Protein AF-A0A4P5QWS4-F1 (afdb_monomer)

Secondary structure (DSSP, 8-state):
--HHHHTTSS-GGG---HHHHHHHHHHHHHHHHHHIIIIIHHHHHHHHHHHHHHHHHHHHHHHHHHHHHHHHHHHHHHHHHHHHHHHHHHHHHHHHHHHHHHHHHHHHHHHHHHHHHHHHHHHHHHHHHHHHHHHHHHHHHHHHHHHHHS-----

pLDDT: mean 85.39, std 12.99, range [39.72, 97.44]

Solvent-accessible surface area (backbone atoms only — not comparable to full-atom values): 8603 Å² total; per-residue (Å²): 139,54,80,70,60,69,67,67,78,58,69,78,96,73,64,79,52,68,67,57,54,52,49,52,50,50,50,52,51,51,50,50,52,47,46,50,62,67,48,52,49,58,51,51,49,54,53,50,50,52,52,50,50,52,49,51,54,50,51,50,50,51,51,50,53,51,49,52,53,49,51,51,48,53,49,52,52,50,52,52,51,50,51,50,52,53,49,50,51,51,51,50,53,51,52,49,52,50,50,53,51,51,52,53,52,53,48,50,51,52,50,53,51,51,50,53,52,50,53,50,51,52,50,52,52,50,50,53,50,53,50,53,49,50,56,50,51,51,50,53,51,51,53,52,50,52,63,70,66,50,71,84,74,88,127

Structure (mmCIF, N/CA/C/O backbone):
data_AF-A0A4P5QWS4-F1
#
_entry.id   AF-A0A4P5QWS4-F1
#
loop_
_atom_site.group_PDB
_atom_site.id
_atom_site.type_symbol
_atom_site.label_atom_id
_atom_site.label_alt_id
_atom_site.label_comp_id
_atom_site.label_asym_id
_atom_site.label_entity_id
_atom_site.label_seq_id
_atom_site.pdbx_PDB_ins_code
_atom_site.Cartn_x
_atom_site.Cartn_y
_atom_site.Cartn_z
_atom_site.occupancy
_atom_site.B_iso_or_equiv
_atom_site.auth_seq_id
_atom_site.auth_comp_id
_atom_site.auth_asym_id
_atom_site.auth_atom_id
_atom_site.pdbx_PDB_model_num
ATOM 1 N N . MET A 1 1 ? 51.259 32.701 -76.805 1.00 49.88 1 MET A N 1
ATOM 2 C CA . MET A 1 1 ? 51.982 31.474 -76.423 1.00 49.88 1 MET A CA 1
ATOM 3 C C . MET A 1 1 ? 50.968 30.465 -75.929 1.00 49.88 1 MET A C 1
ATOM 5 O O . MET A 1 1 ? 50.644 30.424 -74.748 1.00 49.88 1 MET A O 1
ATOM 9 N N . GLY A 1 2 ? 50.350 29.765 -76.877 1.00 61.06 2 GLY A N 1
ATOM 10 C CA . GLY A 1 2 ? 49.315 28.777 -76.576 1.00 61.06 2 GLY A CA 1
ATOM 11 C C . GLY A 1 2 ? 49.926 27.456 -76.096 1.00 61.0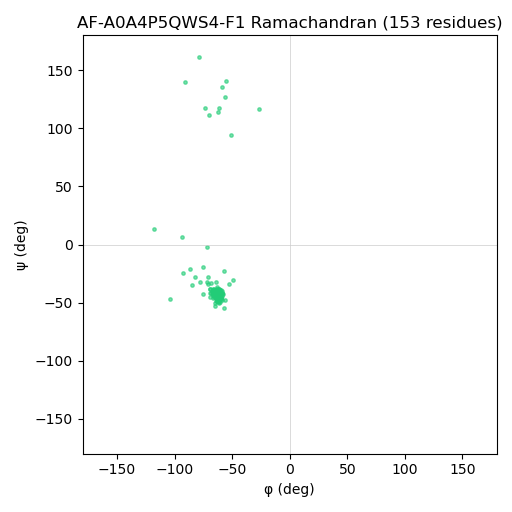6 2 GLY A C 1
ATOM 12 O O . GLY A 1 2 ? 51.093 27.187 -76.386 1.00 61.06 2 GLY A O 1
ATOM 13 N N . PRO A 1 3 ? 49.148 26.590 -75.423 1.00 61.00 3 PRO A N 1
ATOM 14 C CA . PRO A 1 3 ? 49.624 25.281 -74.962 1.00 61.00 3 PRO A CA 1
ATOM 15 C C . PRO A 1 3 ? 50.163 24.404 -76.107 1.00 61.00 3 PRO A C 1
ATOM 17 O O . PRO A 1 3 ? 51.005 23.544 -75.879 1.00 61.00 3 PRO A O 1
ATOM 20 N N . ALA A 1 4 ? 49.734 24.665 -77.346 1.00 61.88 4 ALA A N 1
ATOM 21 C CA . ALA A 1 4 ? 50.210 23.985 -78.547 1.00 61.88 4 ALA A CA 1
ATOM 22 C C . ALA A 1 4 ? 51.649 24.363 -78.962 1.00 61.88 4 ALA A C 1
ATOM 24 O O . ALA A 1 4 ? 52.363 23.514 -79.485 1.00 61.88 4 ALA A O 1
ATOM 25 N N . GLU A 1 5 ? 52.105 25.598 -78.714 1.00 62.03 5 GLU A N 1
ATOM 26 C CA . GLU A 1 5 ? 53.455 26.051 -79.108 1.00 62.03 5 GLU A CA 1
ATOM 27 C C . GLU A 1 5 ? 54.544 25.535 -78.159 1.00 62.03 5 GLU A C 1
ATOM 29 O O . GLU A 1 5 ? 55.652 25.232 -78.590 1.00 62.03 5 GLU A O 1
ATOM 34 N N . ILE A 1 6 ? 54.224 25.377 -76.871 1.00 59.84 6 ILE A N 1
ATOM 35 C CA . ILE A 1 6 ? 55.160 24.878 -75.847 1.00 59.84 6 ILE A CA 1
ATOM 36 C C . ILE A 1 6 ? 55.438 23.375 -76.037 1.00 59.84 6 ILE A C 1
ATOM 38 O O . ILE A 1 6 ? 56.520 22.890 -75.723 1.00 59.84 6 ILE A O 1
ATOM 42 N N . LEU A 1 7 ? 54.484 22.639 -76.613 1.00 57.19 7 LEU A N 1
ATOM 43 C CA . LEU A 1 7 ? 54.636 21.221 -76.952 1.00 57.19 7 LEU A CA 1
ATOM 44 C C . LEU A 1 7 ? 55.517 20.993 -78.194 1.00 57.19 7 LEU A C 1
ATOM 46 O O . LEU A 1 7 ? 56.026 19.890 -78.395 1.00 57.19 7 LEU A O 1
ATOM 50 N N . ALA A 1 8 ? 55.714 22.019 -79.028 1.00 62.44 8 ALA A N 1
ATOM 51 C CA . ALA A 1 8 ? 56.445 21.908 -80.286 1.00 62.44 8 ALA A CA 1
ATOM 52 C C . ALA A 1 8 ? 57.968 22.099 -80.143 1.00 62.44 8 ALA A C 1
ATOM 54 O O . ALA A 1 8 ? 58.700 21.6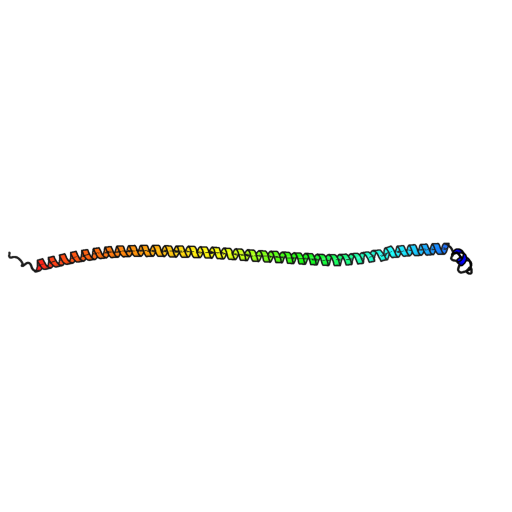15 -81.005 1.00 62.44 8 ALA A O 1
ATOM 55 N N . SER A 1 9 ? 58.449 22.742 -79.068 1.00 62.19 9 SER A N 1
ATOM 56 C CA . SER A 1 9 ? 59.868 23.079 -78.847 1.00 62.19 9 SER A CA 1
ATOM 57 C C . SER A 1 9 ? 60.675 22.056 -78.026 1.00 62.19 9 SER A C 1
ATOM 59 O O . SER A 1 9 ? 61.841 22.309 -77.721 1.00 62.19 9 SER A O 1
ATOM 61 N N . MET A 1 10 ? 60.104 20.893 -77.682 1.00 58.69 10 MET A N 1
ATOM 62 C CA . MET A 1 10 ? 60.835 19.811 -77.002 1.00 58.69 10 MET A CA 1
ATOM 63 C C . MET A 1 10 ? 61.462 18.812 -78.001 1.00 58.69 10 MET A C 1
ATOM 65 O O . MET A 1 10 ? 60.797 18.458 -78.979 1.00 58.69 10 MET A O 1
ATOM 69 N N . PRO A 1 11 ? 62.701 18.323 -77.760 1.00 65.75 11 PRO A N 1
ATOM 70 C CA . PRO A 1 11 ? 63.366 17.315 -78.593 1.00 65.75 11 PRO A CA 1
ATOM 71 C C . PRO A 1 11 ? 62.531 16.033 -78.765 1.00 65.75 11 PRO A C 1
ATOM 73 O O . PRO A 1 11 ? 61.932 15.539 -77.807 1.00 65.75 11 PRO A O 1
ATOM 76 N N . ASP A 1 12 ? 62.551 15.463 -79.977 1.00 63.47 12 ASP A N 1
ATOM 77 C CA . ASP A 1 12 ? 61.679 14.365 -80.434 1.00 63.47 12 ASP A CA 1
ATOM 78 C C . ASP A 1 12 ? 61.532 13.118 -79.524 1.00 63.47 12 ASP A C 1
ATOM 80 O O . ASP A 1 12 ? 60.436 12.552 -79.533 1.00 63.47 12 ASP A O 1
ATOM 84 N N . PRO A 1 13 ? 62.502 12.664 -78.693 1.00 59.25 13 PRO A N 1
ATOM 85 C CA . PRO A 1 13 ? 62.289 11.464 -77.872 1.00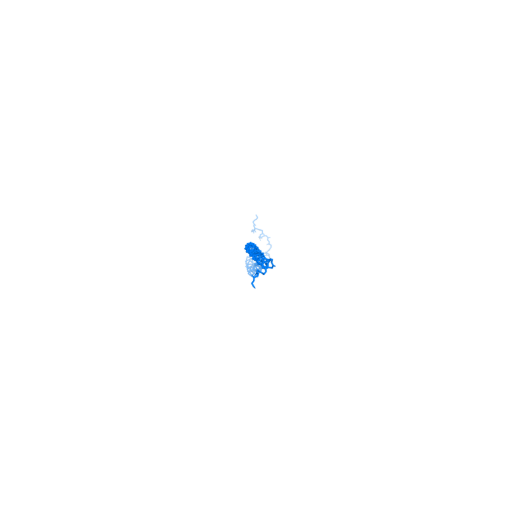 59.25 13 PRO A CA 1
ATOM 86 C C . PRO A 1 13 ? 61.314 11.630 -76.687 1.00 59.25 13 PRO A C 1
ATOM 88 O O . PRO A 1 13 ? 61.060 10.647 -75.995 1.00 59.25 13 PRO A O 1
ATOM 91 N N . MET A 1 14 ? 60.749 12.821 -76.434 1.00 61.22 14 MET A N 1
ATOM 92 C CA . MET A 1 14 ? 59.761 13.047 -75.356 1.00 61.22 14 MET A CA 1
ATOM 93 C C . MET A 1 14 ? 58.379 13.514 -75.837 1.00 61.22 14 MET A C 1
ATOM 95 O O . MET A 1 14 ? 57.563 13.956 -75.027 1.00 61.22 14 MET A O 1
ATOM 99 N N . ARG A 1 15 ? 58.070 13.420 -77.136 1.00 59.84 15 ARG A N 1
ATOM 100 C CA . ARG A 1 15 ? 56.719 13.725 -77.628 1.00 59.84 15 ARG A CA 1
ATOM 101 C C . ARG A 1 15 ? 55.763 12.596 -77.236 1.00 59.84 15 ARG A C 1
ATOM 103 O O . ARG A 1 15 ? 55.956 11.465 -77.684 1.00 59.84 15 ARG A O 1
ATOM 110 N N . PRO A 1 16 ? 54.726 12.852 -76.420 1.00 64.94 16 PRO A N 1
ATOM 111 C CA . PRO A 1 16 ? 53.782 11.808 -76.073 1.00 64.94 16 PRO A CA 1
ATOM 112 C C . PRO A 1 16 ? 52.949 11.478 -77.315 1.00 64.94 16 PRO A C 1
ATOM 114 O O . PRO A 1 16 ? 52.149 12.287 -77.785 1.00 64.94 16 PRO A O 1
ATOM 117 N N . TYR A 1 17 ? 53.149 10.284 -77.871 1.00 71.31 17 TYR A N 1
ATOM 118 C CA . TYR A 1 17 ? 52.317 9.772 -78.954 1.00 71.31 17 TYR A CA 1
ATOM 119 C C . TYR A 1 17 ? 50.853 9.785 -78.490 1.00 71.31 17 TYR A C 1
ATOM 121 O O . TYR A 1 17 ? 50.540 9.231 -77.435 1.00 71.31 17 TYR A O 1
ATOM 129 N N . LEU A 1 18 ? 49.941 10.402 -79.255 1.00 72.44 18 LEU A N 1
ATOM 130 C CA . LEU A 1 18 ? 48.525 10.534 -78.864 1.00 72.44 18 LEU A CA 1
A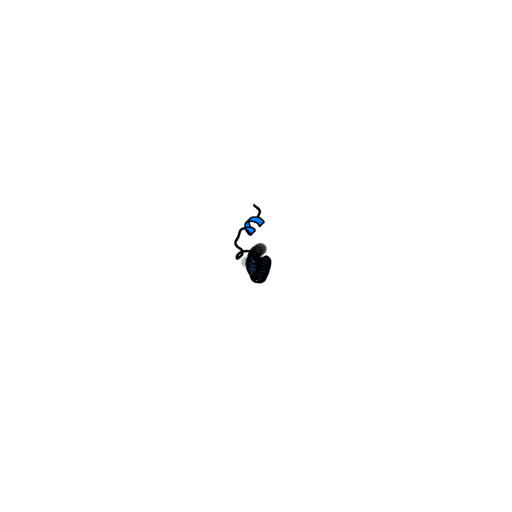TOM 131 C C . LEU A 1 18 ? 47.895 9.181 -78.482 1.00 72.44 18 LEU A C 1
ATOM 133 O O . LEU A 1 18 ? 47.096 9.113 -77.551 1.00 72.44 18 LEU A O 1
ATOM 137 N N . GLY A 1 19 ? 48.308 8.092 -79.139 1.00 81.44 19 GLY A N 1
ATOM 138 C CA . GLY A 1 19 ? 47.882 6.733 -78.795 1.00 81.44 19 GLY A CA 1
ATOM 139 C C . GLY A 1 19 ? 48.318 6.281 -77.395 1.00 81.44 19 GLY A C 1
ATOM 140 O O . GLY A 1 19 ? 47.542 5.634 -76.697 1.00 81.44 19 GLY A O 1
ATOM 141 N N . GLN A 1 20 ? 49.512 6.671 -76.939 1.00 82.69 20 GLN A N 1
ATOM 142 C CA . GLN A 1 20 ? 50.002 6.362 -75.593 1.00 82.69 20 GLN A CA 1
ATOM 143 C C . GLN A 1 20 ? 49.222 7.136 -74.525 1.00 82.69 20 GLN A C 1
ATOM 145 O O . GLN A 1 20 ? 48.888 6.567 -73.490 1.00 82.69 20 GLN A O 1
ATOM 150 N N . ILE A 1 21 ? 48.864 8.397 -74.789 1.00 85.19 21 ILE A N 1
ATOM 151 C CA . ILE A 1 21 ? 48.016 9.189 -73.883 1.00 85.19 21 ILE A CA 1
ATOM 152 C C . ILE A 1 21 ? 46.636 8.538 -73.743 1.00 85.19 21 ILE A C 1
ATOM 154 O O . ILE A 1 21 ? 46.147 8.372 -72.627 1.00 85.19 21 ILE A O 1
ATOM 158 N N . ILE A 1 22 ? 46.023 8.129 -74.859 1.00 87.06 22 ILE A N 1
ATOM 159 C CA . ILE A 1 22 ? 44.712 7.462 -74.860 1.00 87.06 22 ILE A CA 1
ATOM 160 C C . ILE A 1 22 ? 44.788 6.119 -74.123 1.00 87.06 22 ILE A C 1
ATOM 162 O O . ILE A 1 22 ? 43.907 5.811 -73.323 1.00 87.06 22 ILE A O 1
ATOM 166 N N . PHE A 1 23 ? 45.854 5.344 -74.332 1.00 88.06 23 PHE A N 1
ATOM 167 C CA . PHE A 1 23 ? 46.066 4.076 -73.637 1.00 88.06 23 PHE A CA 1
ATOM 168 C C . PHE A 1 23 ? 46.247 4.261 -72.125 1.00 88.06 23 PHE A C 1
ATOM 170 O O . PHE A 1 23 ? 45.598 3.571 -71.341 1.00 88.06 23 PHE A O 1
ATOM 177 N N . VAL A 1 24 ? 47.069 5.224 -71.699 1.00 89.31 24 VAL A N 1
ATOM 178 C CA . VAL A 1 24 ? 47.255 5.542 -70.274 1.00 89.31 24 VAL A CA 1
ATOM 179 C C . VAL A 1 24 ? 45.952 6.062 -69.661 1.00 89.31 24 VAL A C 1
ATOM 181 O O . VAL A 1 24 ? 45.588 5.633 -68.571 1.00 89.31 24 VAL A O 1
ATOM 184 N N . MET A 1 25 ? 45.194 6.910 -70.362 1.00 90.62 25 MET A N 1
ATOM 185 C CA . MET A 1 25 ? 43.866 7.348 -69.913 1.00 90.62 25 MET A CA 1
ATOM 186 C C . MET A 1 25 ? 42.888 6.181 -69.758 1.00 90.62 25 MET A C 1
ATOM 188 O O . MET A 1 25 ? 42.175 6.109 -68.755 1.00 90.62 25 MET A O 1
ATOM 192 N N . ALA A 1 26 ? 42.863 5.249 -70.712 1.00 92.56 26 ALA A N 1
ATOM 193 C CA . ALA A 1 26 ? 42.031 4.055 -70.628 1.00 92.56 26 ALA A CA 1
ATOM 194 C C . ALA A 1 26 ? 42.441 3.178 -69.434 1.00 92.56 26 ALA A C 1
ATOM 196 O O . ALA A 1 26 ? 41.585 2.783 -68.646 1.00 92.56 26 ALA A O 1
ATOM 197 N N . LEU A 1 27 ? 43.744 2.950 -69.237 1.00 92.31 27 LEU A N 1
ATOM 198 C CA . LEU A 1 27 ? 44.289 2.201 -68.103 1.00 92.31 27 LEU A CA 1
ATOM 199 C C . LEU A 1 27 ? 43.907 2.840 -66.760 1.00 92.31 27 LEU A C 1
ATOM 201 O O . LEU A 1 27 ? 43.421 2.153 -65.865 1.00 92.31 27 LEU A O 1
ATOM 205 N N . VAL A 1 28 ? 44.083 4.157 -66.623 1.00 92.38 28 VAL A N 1
ATOM 206 C CA . VAL A 1 28 ? 43.717 4.906 -65.411 1.00 92.38 28 VAL A CA 1
ATOM 207 C C . VAL A 1 28 ? 42.211 4.840 -65.166 1.00 92.38 28 VAL A C 1
ATOM 209 O O . VAL A 1 28 ? 41.787 4.660 -64.027 1.00 92.38 28 VAL A O 1
ATOM 212 N N . THR A 1 29 ? 41.394 4.910 -66.219 1.00 92.75 29 THR A N 1
ATOM 213 C CA . THR A 1 29 ? 39.931 4.792 -66.109 1.00 92.75 29 THR A CA 1
ATOM 214 C C . THR A 1 29 ? 39.514 3.399 -65.636 1.00 92.75 29 THR A C 1
ATOM 216 O O . THR A 1 29 ? 38.692 3.275 -64.727 1.00 92.75 29 THR A O 1
ATOM 219 N N . VAL A 1 30 ? 40.109 2.343 -66.198 1.00 92.81 30 VAL A N 1
ATOM 220 C CA . VAL A 1 30 ? 39.871 0.957 -65.769 1.00 92.81 30 VAL A CA 1
ATOM 221 C C . VAL A 1 30 ? 40.323 0.754 -64.322 1.00 92.81 30 VAL A C 1
ATOM 223 O O . VAL A 1 30 ? 39.585 0.179 -63.524 1.00 92.81 30 VAL A O 1
ATOM 226 N N . MET A 1 31 ? 41.490 1.281 -63.947 1.00 90.00 31 MET A N 1
ATOM 227 C CA . MET A 1 31 ? 42.002 1.189 -62.579 1.00 90.00 31 MET A CA 1
ATOM 228 C C . MET A 1 31 ? 41.130 1.961 -61.581 1.00 90.00 31 MET A C 1
ATOM 230 O O . MET A 1 31 ? 40.861 1.463 -60.489 1.00 90.00 31 MET A O 1
ATOM 234 N N . TYR A 1 32 ? 40.619 3.134 -61.962 1.00 89.31 32 TYR A N 1
ATOM 235 C CA . TYR A 1 32 ? 39.658 3.894 -61.165 1.00 89.31 32 TYR A CA 1
ATOM 236 C C . TYR A 1 32 ? 38.353 3.118 -60.957 1.00 89.31 32 TYR A C 1
ATOM 238 O O . TYR A 1 32 ? 37.861 3.037 -59.832 1.00 89.31 32 TYR A O 1
ATOM 246 N N . LEU A 1 33 ? 37.806 2.506 -62.013 1.00 88.62 33 LEU A N 1
ATOM 247 C CA . LEU A 1 33 ? 36.609 1.667 -61.915 1.00 88.62 33 LEU A CA 1
ATOM 248 C C . LEU A 1 33 ? 36.845 0.452 -61.012 1.00 88.62 33 LEU A C 1
ATOM 250 O O . LEU A 1 33 ? 35.993 0.143 -60.179 1.00 88.62 33 LEU A O 1
ATOM 254 N N . TYR A 1 34 ? 38.012 -0.185 -61.126 1.00 88.38 34 TYR A N 1
ATOM 255 C CA . TYR A 1 34 ? 38.406 -1.301 -60.273 1.00 88.38 34 TYR A CA 1
ATOM 256 C C . TYR A 1 34 ? 38.490 -0.883 -58.798 1.00 88.38 34 TYR A C 1
ATOM 258 O O . TYR A 1 34 ? 37.842 -1.497 -57.951 1.00 88.38 34 TYR A O 1
ATOM 266 N N . LEU A 1 35 ? 39.190 0.213 -58.480 1.00 85.50 35 LEU A N 1
ATOM 267 C CA . LEU A 1 35 ? 39.252 0.748 -57.115 1.00 85.50 35 LEU A CA 1
ATOM 268 C C . LEU A 1 35 ? 37.866 1.144 -56.591 1.00 85.50 35 LEU A C 1
ATOM 270 O O . LEU A 1 35 ? 37.529 0.854 -55.443 1.00 85.50 35 LEU A O 1
ATOM 274 N N . ARG A 1 36 ? 37.035 1.777 -57.426 1.00 84.56 36 ARG A N 1
ATOM 275 C CA . ARG A 1 36 ? 35.670 2.175 -57.065 1.00 84.56 36 ARG A CA 1
ATOM 276 C C . ARG A 1 36 ? 34.809 0.974 -56.686 1.00 84.56 36 ARG A C 1
ATOM 278 O O . ARG A 1 36 ? 34.085 1.038 -55.694 1.00 84.56 36 ARG A O 1
ATOM 285 N N 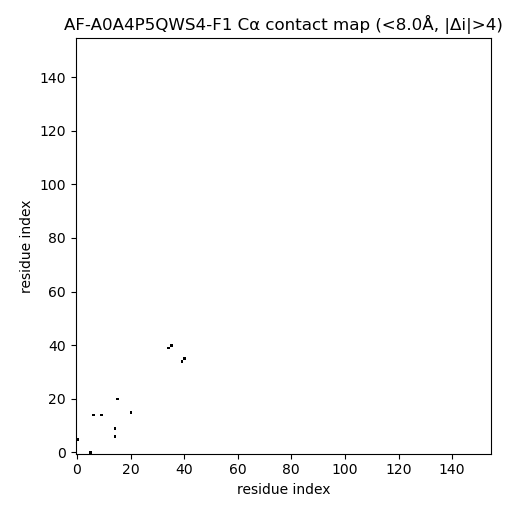. LEU A 1 37 ? 34.883 -0.112 -57.451 1.00 82.38 37 LEU A N 1
ATOM 286 C CA . LEU A 1 37 ? 34.083 -1.305 -57.183 1.00 82.38 37 LEU A CA 1
ATOM 287 C C . LEU A 1 37 ? 34.620 -2.104 -55.989 1.00 82.38 37 LEU A C 1
ATOM 289 O O . LEU A 1 37 ? 33.831 -2.555 -55.160 1.00 82.38 37 LEU A O 1
ATOM 293 N N . VAL A 1 38 ? 35.944 -2.267 -55.905 1.00 84.75 38 VAL A N 1
ATOM 294 C CA . VAL A 1 38 ? 36.598 -3.166 -54.942 1.00 84.75 38 VAL A CA 1
ATOM 295 C C . VAL A 1 38 ? 36.823 -2.512 -53.583 1.00 84.75 38 VAL A C 1
ATOM 297 O O . VAL A 1 38 ? 36.701 -3.200 -52.583 1.00 84.75 38 VAL A O 1
ATOM 300 N N . PHE A 1 39 ? 37.116 -1.211 -53.504 1.00 80.06 39 PHE A N 1
ATOM 301 C CA . PHE A 1 39 ? 37.453 -0.554 -52.232 1.00 80.06 39 PHE A CA 1
ATOM 302 C C . PHE A 1 39 ? 36.316 0.297 -51.674 1.00 80.06 39 PHE A C 1
ATOM 304 O O . PHE A 1 39 ? 35.981 0.179 -50.497 1.00 80.06 39 PHE A O 1
ATOM 311 N N . PHE A 1 40 ? 35.680 1.139 -52.492 1.00 81.94 40 PHE A N 1
ATOM 312 C CA . PHE A 1 40 ? 34.676 2.073 -51.968 1.00 81.94 40 PHE A CA 1
ATOM 313 C C . PHE A 1 40 ? 33.388 1.371 -51.535 1.00 81.94 40 PHE A C 1
ATOM 315 O O . PHE A 1 40 ? 32.777 1.776 -50.546 1.00 81.94 40 PHE A O 1
ATOM 322 N N . LYS A 1 41 ? 32.983 0.299 -52.225 1.00 78.62 41 LYS A N 1
ATOM 323 C CA . LYS A 1 41 ? 31.783 -0.468 -51.870 1.00 78.62 41 LYS A CA 1
ATOM 324 C C . LYS A 1 41 ? 31.901 -1.175 -50.507 1.00 78.62 41 LYS A C 1
ATOM 326 O O . LYS A 1 41 ? 31.035 -0.930 -49.671 1.00 78.62 41 LYS A O 1
ATOM 331 N N . PRO A 1 42 ? 32.946 -1.975 -50.212 1.00 83.06 42 PRO A N 1
ATOM 332 C CA . PRO A 1 42 ? 33.076 -2.572 -48.882 1.00 83.06 42 PRO A CA 1
ATOM 333 C C . PRO A 1 42 ? 33.378 -1.535 -47.795 1.00 83.06 42 PRO A C 1
ATOM 335 O O . PRO A 1 42 ? 32.898 -1.677 -46.674 1.00 83.06 42 PRO A O 1
ATOM 338 N N . LEU A 1 43 ? 34.115 -0.462 -48.105 1.00 81.88 43 LEU A N 1
ATOM 339 C CA . LEU A 1 43 ? 34.421 0.579 -47.120 1.00 81.88 43 LEU A CA 1
ATOM 340 C C . LEU A 1 43 ? 33.165 1.347 -46.678 1.00 81.88 43 LEU A C 1
ATOM 342 O O . LEU A 1 43 ? 32.984 1.616 -45.492 1.00 81.88 43 LEU A O 1
ATOM 346 N N . THR A 1 44 ? 32.280 1.673 -47.622 1.00 83.62 44 THR A N 1
ATOM 347 C CA . THR A 1 44 ? 31.002 2.333 -47.311 1.00 83.62 44 THR A CA 1
ATOM 348 C C . THR A 1 44 ? 30.048 1.407 -46.564 1.00 83.62 44 THR A C 1
ATOM 350 O O . THR A 1 44 ? 29.425 1.862 -45.609 1.00 83.62 44 THR A O 1
ATOM 353 N N . GLN A 1 45 ? 30.001 0.117 -46.915 1.00 84.00 45 GLN A N 1
ATOM 354 C CA . GLN A 1 45 ? 29.236 -0.888 -46.167 1.00 84.00 45 GLN A CA 1
ATOM 355 C C . GLN A 1 45 ? 29.721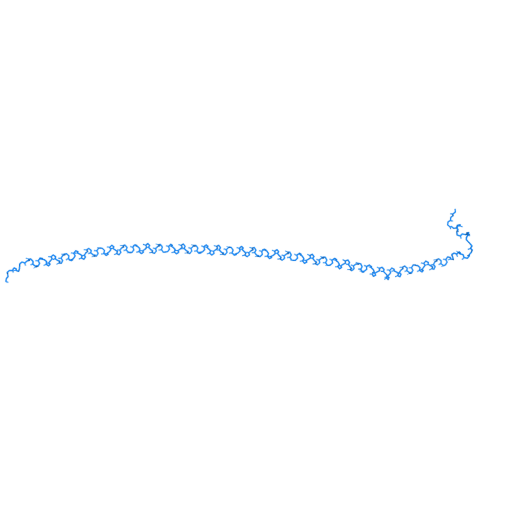 -1.020 -44.718 1.00 84.00 45 GLN A C 1
ATOM 357 O O . GLN A 1 45 ? 28.923 -0.951 -43.793 1.00 84.00 45 GLN A O 1
ATOM 362 N N . MET A 1 46 ? 31.034 -1.093 -44.490 1.00 84.25 46 MET A N 1
ATOM 363 C CA . MET A 1 46 ? 31.580 -1.179 -43.132 1.00 84.25 46 MET A CA 1
ATOM 364 C C . MET A 1 46 ? 31.232 0.055 -42.283 1.00 84.25 46 MET A C 1
ATOM 366 O O . MET A 1 46 ? 30.949 -0.061 -41.089 1.00 84.25 46 MET A O 1
ATOM 370 N N . MET A 1 47 ? 31.251 1.247 -42.886 1.00 82.56 47 MET A N 1
ATOM 371 C CA . MET A 1 47 ? 30.857 2.486 -42.211 1.00 82.56 47 MET A CA 1
ATOM 372 C C . MET A 1 47 ? 29.355 2.521 -41.912 1.00 82.56 47 MET A C 1
ATOM 374 O O . MET A 1 47 ? 28.976 2.911 -40.807 1.00 82.56 47 MET A O 1
ATOM 378 N N . SER A 1 48 ? 28.504 2.081 -42.847 1.00 84.56 48 SER A N 1
ATOM 379 C CA . SER A 1 48 ? 27.058 2.000 -42.613 1.00 84.56 48 SER A CA 1
ATOM 380 C C . SER A 1 48 ? 26.700 0.959 -41.559 1.00 84.56 48 SER A C 1
ATOM 382 O O . SER A 1 48 ? 25.843 1.227 -40.724 1.00 84.56 48 SER A O 1
ATOM 384 N N . ASP A 1 49 ? 27.381 -0.186 -41.551 1.00 85.19 49 ASP A N 1
ATOM 385 C CA . ASP A 1 49 ? 27.141 -1.263 -40.590 1.00 85.19 49 ASP A CA 1
ATOM 386 C C . ASP A 1 49 ? 27.512 -0.815 -39.176 1.00 85.19 49 ASP A C 1
ATOM 388 O O . ASP A 1 49 ? 26.714 -0.966 -38.252 1.00 85.19 49 ASP A O 1
ATOM 392 N N . ARG A 1 50 ? 28.667 -0.151 -39.015 1.00 80.19 50 ARG A N 1
ATOM 393 C CA . ARG A 1 50 ? 29.073 0.449 -37.733 1.00 80.19 50 ARG A CA 1
ATOM 394 C C . ARG A 1 50 ? 28.093 1.521 -37.263 1.00 80.19 50 ARG A C 1
ATOM 396 O O . ARG A 1 50 ? 27.725 1.536 -36.091 1.00 80.19 50 ARG A O 1
ATOM 403 N N . ALA A 1 51 ? 27.656 2.411 -38.154 1.00 80.50 51 ALA A N 1
ATOM 404 C CA . ALA A 1 51 ? 26.672 3.436 -37.811 1.00 80.50 51 ALA A CA 1
ATOM 405 C C . ALA A 1 51 ? 25.325 2.813 -37.399 1.00 80.50 51 ALA A C 1
ATOM 407 O O . ALA A 1 51 ? 24.731 3.226 -36.403 1.00 80.50 51 ALA A O 1
ATOM 408 N N . ALA A 1 52 ? 24.873 1.781 -38.115 1.00 83.56 52 ALA A N 1
ATOM 409 C CA . ALA A 1 52 ? 23.642 1.061 -37.814 1.00 83.56 52 ALA A CA 1
ATOM 410 C C . ALA A 1 52 ? 23.727 0.285 -36.492 1.00 83.56 52 ALA A C 1
ATOM 412 O O . ALA A 1 52 ? 22.750 0.243 -35.750 1.00 83.56 52 ALA A O 1
ATOM 413 N N . GLU A 1 53 ? 24.873 -0.314 -36.171 1.00 79.50 53 GLU A N 1
ATOM 414 C CA . GLU A 1 53 ? 25.083 -1.040 -34.917 1.00 79.50 53 GLU A CA 1
ATOM 415 C C . GLU A 1 53 ? 25.117 -0.096 -33.707 1.00 79.50 53 GLU A C 1
ATOM 417 O O . GLU A 1 53 ? 24.465 -0.366 -32.697 1.00 79.50 53 GLU A O 1
ATOM 422 N N . ILE A 1 54 ? 25.779 1.060 -33.832 1.00 78.62 54 ILE A N 1
ATOM 423 C CA . ILE A 1 54 ? 25.761 2.114 -32.805 1.00 78.62 54 ILE A CA 1
ATOM 424 C C . ILE A 1 54 ? 24.337 2.639 -32.595 1.00 78.62 54 ILE A C 1
ATOM 426 O O . ILE A 1 54 ? 23.889 2.753 -31.450 1.00 78.62 54 ILE A O 1
ATOM 430 N N . GLN A 1 55 ? 23.607 2.915 -33.680 1.00 82.44 55 GLN A N 1
ATOM 431 C CA . GLN A 1 55 ? 22.227 3.392 -33.602 1.00 82.44 55 GLN A CA 1
ATOM 432 C C . GLN A 1 55 ? 21.315 2.345 -32.950 1.00 82.44 55 GLN A C 1
ATOM 434 O O . GLN A 1 55 ? 20.612 2.663 -31.994 1.00 82.44 55 GLN A O 1
ATOM 439 N N . LYS A 1 56 ? 21.395 1.077 -33.376 1.00 81.88 56 LYS A N 1
ATOM 440 C CA . LYS A 1 56 ? 20.646 -0.034 -32.764 1.00 81.88 56 LYS A CA 1
ATOM 441 C C . LYS A 1 56 ? 20.975 -0.194 -31.283 1.00 81.88 56 LYS A C 1
ATOM 443 O O . LYS A 1 56 ? 20.068 -0.401 -30.480 1.00 81.88 56 LYS A O 1
ATOM 448 N N . GLY A 1 57 ? 22.247 -0.080 -30.901 1.00 77.50 57 GLY A N 1
ATOM 449 C CA . GLY A 1 57 ? 22.665 -0.131 -29.502 1.00 77.50 57 GLY A CA 1
ATOM 450 C C . GLY A 1 57 ? 22.097 1.027 -28.675 1.00 77.50 57 GLY A C 1
ATOM 451 O O . GLY A 1 57 ? 21.652 0.813 -27.547 1.00 77.50 57 GLY A O 1
ATOM 452 N N . SER A 1 58 ? 22.066 2.238 -29.238 1.00 80.06 58 SER A N 1
ATOM 453 C CA . SER A 1 58 ? 21.461 3.420 -28.612 1.00 80.06 58 SER A CA 1
ATOM 454 C C . SER A 1 58 ? 19.948 3.260 -28.441 1.00 80.06 58 SER A C 1
ATOM 456 O O . SER A 1 58 ? 19.442 3.406 -27.328 1.00 80.06 58 SER A O 1
ATOM 458 N N . ASP A 1 59 ? 19.240 2.869 -29.502 1.00 86.50 59 ASP A N 1
ATOM 459 C CA . ASP A 1 59 ? 17.787 2.672 -29.480 1.00 86.50 59 ASP A CA 1
ATOM 460 C C . ASP A 1 59 ? 17.396 1.563 -28.499 1.00 86.50 59 ASP A C 1
ATOM 462 O O . ASP A 1 59 ? 16.481 1.733 -27.695 1.00 86.50 59 ASP A O 1
ATOM 466 N N . THR A 1 60 ? 18.147 0.458 -28.469 1.00 82.44 60 THR A N 1
ATOM 467 C CA . THR A 1 60 ? 17.906 -0.643 -27.523 1.00 82.44 60 THR A CA 1
ATOM 468 C C . THR A 1 60 ? 18.057 -0.178 -26.073 1.00 82.44 60 THR A C 1
ATOM 470 O O . THR A 1 60 ? 17.226 -0.512 -25.228 1.00 82.44 60 THR A O 1
ATOM 473 N N . LYS A 1 61 ? 19.077 0.638 -25.770 1.00 82.50 61 LYS A N 1
ATOM 474 C CA . LYS A 1 61 ? 19.262 1.217 -24.429 1.00 82.50 61 LYS A CA 1
ATOM 475 C C . LYS A 1 61 ? 18.131 2.172 -24.058 1.00 82.50 61 LYS A C 1
ATOM 477 O O . LYS A 1 61 ? 17.659 2.129 -22.925 1.00 82.50 61 LYS A O 1
ATOM 482 N N . GLN A 1 62 ? 17.686 3.013 -24.991 1.00 87.06 62 GLN A N 1
ATOM 483 C CA . GLN A 1 62 ? 16.578 3.939 -24.752 1.00 87.06 62 GLN A CA 1
ATOM 484 C C . GLN A 1 62 ? 15.263 3.195 -24.512 1.00 87.06 62 GLN A C 1
ATOM 486 O O . GLN A 1 62 ? 14.555 3.511 -23.557 1.00 87.06 62 GLN A O 1
ATOM 491 N N . ILE A 1 63 ? 14.966 2.171 -25.314 1.00 88.19 63 ILE A N 1
ATOM 492 C CA . ILE A 1 63 ? 13.778 1.328 -25.149 1.00 88.19 63 ILE A CA 1
ATOM 493 C C . ILE A 1 63 ? 13.824 0.609 -23.797 1.00 88.19 63 ILE A C 1
ATOM 495 O O . ILE A 1 63 ? 12.846 0.657 -23.053 1.00 88.19 63 ILE A O 1
ATOM 499 N N . ALA A 1 64 ? 14.959 0.007 -23.431 1.00 85.31 64 ALA A N 1
ATOM 500 C CA . ALA A 1 64 ? 15.119 -0.647 -22.133 1.00 85.31 64 ALA A CA 1
ATOM 501 C C . ALA A 1 64 ? 14.934 0.340 -20.966 1.00 85.31 64 ALA A C 1
ATOM 503 O O . ALA A 1 64 ? 14.217 0.044 -20.011 1.00 85.31 64 ALA A O 1
ATOM 504 N N . ALA A 1 65 ? 15.510 1.543 -21.055 1.00 86.81 65 ALA A N 1
ATOM 505 C CA . ALA A 1 65 ? 15.342 2.579 -20.038 1.00 86.81 65 ALA A CA 1
ATOM 506 C C . ALA A 1 65 ? 13.878 3.037 -19.910 1.00 86.81 65 ALA A C 1
ATOM 508 O O . ALA A 1 65 ? 13.378 3.200 -18.796 1.00 86.81 65 ALA A O 1
ATOM 509 N N . GLN A 1 66 ? 13.171 3.203 -21.032 1.00 91.50 66 GLN A N 1
ATOM 510 C CA . GLN A 1 66 ? 11.748 3.551 -21.035 1.00 91.50 66 GLN A CA 1
ATOM 511 C C . GLN A 1 66 ? 10.880 2.434 -20.451 1.00 91.50 66 GLN A C 1
ATOM 513 O O . GLN A 1 66 ? 9.963 2.724 -19.682 1.00 91.50 66 GLN A O 1
ATOM 518 N N . GLN A 1 67 ? 11.175 1.170 -20.767 1.00 90.44 67 GLN A N 1
ATOM 519 C CA . GLN A 1 67 ? 10.469 0.021 -20.199 1.00 90.44 67 GLN A CA 1
ATOM 520 C C . GLN A 1 67 ? 10.663 -0.050 -18.684 1.00 90.44 67 GLN A C 1
ATOM 522 O O . GLN A 1 67 ? 9.674 -0.094 -17.957 1.00 90.44 67 GLN A O 1
ATOM 527 N N . ILE A 1 68 ? 11.903 0.062 -18.198 1.00 89.94 68 ILE A N 1
ATOM 528 C CA . ILE A 1 68 ? 12.206 0.066 -16.759 1.00 89.94 68 ILE A CA 1
ATOM 529 C C . ILE A 1 68 ? 11.503 1.234 -16.058 1.00 89.94 68 ILE A C 1
ATOM 531 O O . ILE A 1 68 ? 10.872 1.044 -15.019 1.00 89.94 68 ILE A O 1
ATOM 535 N N . ALA A 1 69 ? 11.560 2.443 -16.621 1.00 91.94 69 ALA A N 1
ATOM 536 C CA . ALA A 1 69 ? 10.873 3.601 -16.052 1.00 91.94 69 ALA A CA 1
ATOM 537 C C . ALA A 1 69 ? 9.344 3.415 -16.035 1.00 91.94 69 ALA A C 1
ATOM 539 O O . ALA A 1 69 ? 8.678 3.804 -15.073 1.00 91.94 69 ALA A O 1
ATOM 540 N N . GLY A 1 70 ? 8.779 2.801 -17.078 1.00 92.75 70 GLY A N 1
ATOM 541 C CA . GLY A 1 70 ? 7.360 2.463 -17.160 1.00 92.75 70 GLY A CA 1
ATOM 542 C C . GLY A 1 70 ? 6.941 1.421 -16.123 1.00 92.75 70 GLY A C 1
ATOM 543 O O . GLY A 1 70 ? 5.930 1.602 -15.444 1.00 92.75 70 GLY A O 1
ATOM 544 N N . GLU A 1 71 ? 7.726 0.360 -15.952 1.00 91.38 71 GLU A N 1
ATOM 545 C CA . GLU A 1 71 ? 7.489 -0.671 -14.939 1.00 91.38 71 GLU A CA 1
ATOM 546 C C . GLU A 1 71 ? 7.624 -0.123 -13.518 1.00 91.38 71 GLU A C 1
ATOM 548 O O . GLU A 1 71 ? 6.764 -0.390 -12.680 1.00 91.38 71 GLU A O 1
ATOM 553 N N . GLN A 1 72 ? 8.627 0.720 -13.252 1.00 92.25 72 GLN A N 1
ATOM 554 C CA . GLN A 1 72 ? 8.776 1.386 -11.957 1.00 92.25 72 GLN A CA 1
ATOM 555 C C . GLN A 1 72 ? 7.575 2.276 -11.631 1.00 92.25 72 GLN A C 1
ATOM 557 O O . GLN A 1 72 ? 7.075 2.229 -10.507 1.00 92.25 72 GLN A O 1
ATOM 562 N N . LYS A 1 73 ? 7.068 3.050 -12.601 1.00 94.88 73 LYS A N 1
ATOM 563 C CA . LYS A 1 73 ? 5.851 3.856 -12.411 1.00 94.88 73 LYS A CA 1
ATOM 564 C C . LYS A 1 73 ? 4.641 2.982 -12.096 1.00 94.88 73 LYS A C 1
ATOM 566 O O . LYS A 1 73 ? 3.968 3.228 -11.098 1.00 94.88 73 LYS A O 1
ATOM 571 N N . LYS A 1 74 ? 4.412 1.917 -12.873 1.00 94.12 74 LYS A N 1
ATOM 572 C CA . LYS A 1 74 ? 3.324 0.957 -12.617 1.00 94.12 74 LYS A CA 1
ATOM 573 C C . LYS A 1 74 ? 3.440 0.332 -11.229 1.00 94.12 74 LYS A C 1
ATOM 575 O O . LYS A 1 74 ? 2.443 0.226 -10.520 1.00 94.12 74 LYS A O 1
ATOM 580 N N . TYR A 1 75 ? 4.646 -0.049 -10.818 1.00 94.56 75 TYR A N 1
ATOM 581 C CA . TYR A 1 75 ? 4.893 -0.599 -9.491 1.00 94.56 75 TYR A CA 1
ATOM 582 C C . TYR A 1 75 ? 4.577 0.419 -8.386 1.00 94.56 75 TYR A C 1
ATOM 584 O O . TYR A 1 75 ? 3.872 0.098 -7.430 1.00 94.56 75 TYR A O 1
ATOM 592 N N . GLN A 1 76 ? 5.025 1.668 -8.527 1.00 95.06 76 GLN A N 1
ATOM 593 C CA . GLN A 1 76 ? 4.723 2.740 -7.573 1.00 95.06 76 GLN A CA 1
ATOM 594 C C . GLN A 1 76 ? 3.218 3.027 -7.477 1.00 95.06 76 GLN A C 1
ATOM 596 O O . GLN A 1 76 ? 2.689 3.180 -6.372 1.00 95.06 76 GLN A O 1
ATOM 601 N N . GLU A 1 77 ? 2.513 3.058 -8.608 1.00 96.31 77 GLU A N 1
ATOM 602 C CA . GLU A 1 77 ? 1.059 3.225 -8.659 1.00 96.31 77 GLU A CA 1
ATOM 603 C C . GLU A 1 77 ? 0.331 2.065 -7.975 1.00 96.31 77 GLU A C 1
ATOM 605 O O . GLU A 1 77 ? -0.551 2.299 -7.145 1.00 96.31 77 GLU A O 1
ATOM 610 N N . GLN A 1 78 ? 0.743 0.822 -8.240 1.00 94.94 78 GLN A N 1
ATOM 611 C CA . GLN A 1 78 ? 0.195 -0.362 -7.576 1.00 94.94 78 GLN A CA 1
ATOM 612 C C . GLN A 1 78 ? 0.431 -0.323 -6.065 1.00 94.94 78 GLN A C 1
ATOM 614 O O . GLN A 1 78 ? -0.492 -0.585 -5.295 1.00 94.94 78 GLN A O 1
ATOM 619 N N . MET A 1 79 ? 1.627 0.067 -5.617 1.00 95.12 79 MET A N 1
ATOM 620 C CA . MET A 1 79 ? 1.928 0.216 -4.192 1.00 95.12 79 MET A CA 1
ATOM 621 C C . MET A 1 79 ? 1.073 1.303 -3.537 1.00 95.12 79 MET A C 1
ATOM 623 O O . MET A 1 79 ? 0.569 1.113 -2.428 1.00 95.12 79 MET A O 1
ATOM 627 N N . LYS A 1 80 ? 0.864 2.435 -4.217 1.00 96.50 80 LYS A N 1
ATOM 628 C CA . LYS A 1 80 ? -0.015 3.506 -3.732 1.00 96.50 80 LYS A CA 1
ATOM 629 C C . LYS A 1 80 ? -1.466 3.028 -3.634 1.00 96.50 80 LYS A C 1
ATOM 631 O O . LYS A 1 80 ? -2.104 3.250 -2.607 1.00 96.50 80 LYS A O 1
ATOM 636 N N . ALA A 1 81 ? -1.961 2.330 -4.655 1.00 96.00 81 ALA A N 1
ATOM 637 C CA . ALA A 1 81 ? -3.304 1.761 -4.667 1.00 96.00 81 ALA A CA 1
ATOM 638 C C . ALA A 1 81 ? -3.489 0.707 -3.563 1.00 96.00 81 ALA A C 1
ATOM 640 O O . ALA A 1 81 ? -4.510 0.705 -2.878 1.00 96.00 81 ALA A O 1
ATOM 641 N N . LEU A 1 82 ? -2.493 -0.154 -3.338 1.00 95.81 82 LEU A N 1
ATOM 642 C CA . LEU A 1 82 ? -2.533 -1.165 -2.283 1.00 95.81 82 LEU A CA 1
ATOM 643 C C . LEU A 1 82 ? -2.561 -0.526 -0.890 1.00 95.81 82 LEU A C 1
ATOM 645 O O . LEU A 1 82 ? -3.357 -0.934 -0.047 1.00 95.81 82 LEU A O 1
ATOM 649 N N . ARG A 1 83 ? -1.753 0.517 -0.657 1.00 96.19 83 ARG A N 1
ATOM 650 C CA . ARG A 1 83 ? -1.779 1.287 0.599 1.00 96.19 83 ARG A CA 1
ATOM 651 C C . ARG A 1 83 ? -3.123 1.972 0.825 1.00 96.19 83 ARG A C 1
ATOM 653 O O . ARG A 1 83 ? -3.626 1.933 1.944 1.00 96.19 83 ARG A O 1
ATOM 660 N N . ALA A 1 84 ? -3.711 2.561 -0.217 1.00 96.94 84 ALA A N 1
ATOM 661 C CA . ALA A 1 84 ? -5.034 3.173 -0.132 1.00 96.94 84 ALA A CA 1
ATOM 662 C C . ALA A 1 84 ? -6.099 2.134 0.258 1.00 96.94 84 ALA A C 1
ATOM 664 O O . ALA A 1 84 ? -6.802 2.329 1.246 1.00 96.94 84 ALA A O 1
ATOM 665 N N . LYS A 1 85 ? -6.128 0.979 -0.421 1.00 96.25 85 LYS A N 1
ATOM 666 C CA . LYS A 1 85 ? -7.036 -0.133 -0.089 1.00 96.25 85 LYS A CA 1
ATOM 667 C C . LYS A 1 85 ? -6.836 -0.649 1.336 1.00 96.25 85 LYS A C 1
ATOM 669 O O . LYS A 1 85 ? -7.807 -0.897 2.043 1.00 96.25 85 LYS A O 1
ATOM 674 N N . ALA A 1 86 ? -5.588 -0.799 1.780 1.00 96.12 86 ALA A N 1
ATOM 675 C CA . ALA A 1 86 ? -5.287 -1.223 3.146 1.00 96.12 86 ALA A CA 1
ATOM 676 C C . ALA A 1 86 ? -5.794 -0.207 4.182 1.00 96.12 86 ALA A C 1
ATOM 678 O O . ALA A 1 86 ? -6.343 -0.593 5.214 1.00 96.12 86 ALA A O 1
ATOM 679 N N . PHE A 1 87 ? -5.650 1.090 3.900 1.00 96.88 87 PHE A N 1
ATOM 680 C CA . PHE A 1 87 ? -6.151 2.149 4.770 1.00 96.88 87 PHE A CA 1
ATOM 681 C C . PHE A 1 87 ? -7.682 2.170 4.828 1.00 96.88 87 PHE A C 1
ATOM 683 O O . PHE A 1 87 ? -8.246 2.256 5.918 1.00 96.88 87 PHE A O 1
ATOM 690 N N . GLU A 1 88 ? -8.354 2.026 3.685 1.00 97.06 88 GLU A N 1
ATOM 691 C CA . GLU A 1 88 ? -9.815 1.915 3.622 1.00 97.06 88 GLU A CA 1
ATOM 692 C C . GLU A 1 88 ? -10.321 0.708 4.409 1.00 97.06 88 GLU A C 1
ATOM 694 O O . GLU A 1 88 ? -11.195 0.865 5.258 1.00 97.06 88 GLU A O 1
ATOM 699 N N . ARG A 1 89 ? -9.707 -0.468 4.229 1.00 96.50 89 ARG A N 1
ATOM 700 C CA . ARG A 1 89 ? -10.048 -1.671 5.000 1.00 96.50 89 ARG A CA 1
ATOM 701 C C . ARG A 1 89 ? -9.831 -1.488 6.495 1.00 96.50 89 ARG A C 1
ATOM 703 O O . ARG A 1 89 ? -10.683 -1.872 7.290 1.00 96.50 89 ARG A O 1
ATOM 710 N N . LYS A 1 90 ? -8.722 -0.868 6.901 1.00 96.94 90 LYS A N 1
ATOM 711 C CA . LYS A 1 90 ? -8.471 -0.574 8.317 1.00 96.94 90 LYS A CA 1
ATOM 712 C C . LYS A 1 90 ? -9.535 0.366 8.884 1.00 96.94 90 LYS A C 1
ATOM 714 O O . LYS A 1 90 ? -10.003 0.149 10.001 1.00 96.94 90 LYS A O 1
ATOM 719 N N . LYS A 1 91 ? -9.912 1.403 8.131 1.00 97.19 91 LYS A N 1
ATOM 720 C CA . LYS A 1 91 ? -10.951 2.361 8.524 1.00 97.19 91 LYS A CA 1
ATOM 721 C C . LYS A 1 91 ? -12.312 1.678 8.656 1.00 97.19 91 LYS A C 1
ATOM 723 O O . LYS A 1 91 ? -12.975 1.883 9.667 1.00 97.19 91 LYS A O 1
ATOM 728 N N . GLU A 1 92 ? -12.684 0.847 7.687 1.00 97.12 92 GLU A N 1
ATOM 729 C CA . GLU A 1 92 ? -13.911 0.044 7.698 1.00 97.12 92 GLU A CA 1
ATOM 730 C C . GLU A 1 92 ? -13.960 -0.853 8.942 1.00 97.12 92 GLU A C 1
ATOM 732 O O . GLU A 1 92 ? -14.866 -0.710 9.760 1.00 97.12 92 GLU A O 1
ATOM 737 N N . LEU A 1 93 ? -12.928 -1.673 9.165 1.00 96.56 93 LEU A N 1
ATOM 738 C CA . LEU A 1 93 ? -12.840 -2.560 10.330 1.00 96.56 93 LEU A CA 1
ATOM 739 C C . LEU A 1 93 ? -12.883 -1.798 11.656 1.00 96.56 93 LEU A C 1
ATOM 741 O O . LEU A 1 93 ? -13.544 -2.226 12.595 1.00 96.56 93 LEU A O 1
ATOM 745 N N . THR A 1 94 ? -12.213 -0.648 11.732 1.00 96.50 94 THR A N 1
ATOM 746 C CA . THR A 1 94 ? -12.237 0.185 12.940 1.00 96.50 94 THR A CA 1
ATOM 747 C C . THR A 1 94 ? -13.630 0.768 13.173 1.00 96.50 94 THR A C 1
ATOM 749 O O . THR A 1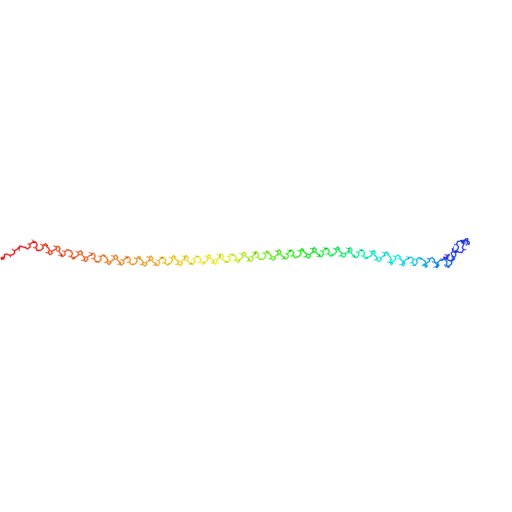 94 ? -14.097 0.792 14.307 1.00 96.50 94 THR A O 1
ATOM 752 N N . SER A 1 95 ? -14.319 1.210 12.117 1.00 96.81 95 SER A N 1
ATOM 753 C CA . SER A 1 95 ? -15.685 1.731 12.230 1.00 96.81 95 SER A CA 1
ATOM 754 C C . SER A 1 95 ? -16.682 0.656 12.665 1.00 96.81 95 SER A C 1
ATOM 756 O O . SER A 1 95 ? -17.505 0.918 13.541 1.00 96.81 95 SER A O 1
ATOM 758 N N . LEU A 1 96 ? -16.550 -0.563 12.129 1.00 96.56 96 LEU A N 1
ATOM 759 C CA . LEU A 1 96 ? -17.354 -1.718 12.522 1.00 96.56 96 LEU A CA 1
ATOM 760 C C . LEU A 1 96 ? -17.092 -2.084 13.983 1.00 96.56 96 LEU A C 1
ATOM 762 O O . LEU A 1 96 ? -18.032 -2.143 14.765 1.00 96.56 96 LEU A O 1
ATOM 766 N N . ALA A 1 97 ? -15.824 -2.195 14.386 1.00 96.19 97 ALA A N 1
ATOM 767 C CA . ALA A 1 97 ? -15.457 -2.500 15.767 1.00 96.19 97 ALA A CA 1
ATOM 768 C C . ALA A 1 97 ? -15.978 -1.450 16.765 1.00 96.19 97 ALA A C 1
ATOM 770 O O . ALA A 1 97 ? -16.432 -1.793 17.855 1.00 96.19 97 ALA A O 1
ATOM 771 N N . VAL A 1 98 ? -15.942 -0.160 16.408 1.00 96.94 98 VAL A N 1
ATOM 772 C CA . VAL A 1 98 ? -16.517 0.911 17.242 1.00 96.94 98 VAL A CA 1
ATOM 773 C C . VAL A 1 98 ? -18.040 0.795 17.314 1.00 96.94 98 VAL A C 1
ATOM 775 O O . VAL A 1 98 ? -18.608 0.955 18.393 1.00 96.94 98 VAL A O 1
ATOM 778 N N . SER A 1 99 ? -18.704 0.501 16.193 1.00 97.06 99 SER A N 1
ATOM 779 C CA . SER A 1 99 ? -20.155 0.313 16.153 1.00 97.06 99 SER A CA 1
ATOM 780 C C . SER A 1 99 ? -20.597 -0.877 17.007 1.00 97.06 99 SER A C 1
ATOM 782 O O . SER A 1 99 ? -21.462 -0.709 17.864 1.00 97.06 99 SER A O 1
ATOM 784 N N . GLU A 1 100 ? -19.951 -2.034 16.852 1.00 96.81 100 GLU A N 1
ATOM 785 C CA . GLU A 1 100 ? -20.217 -3.243 17.640 1.00 96.81 100 GLU A CA 1
ATOM 786 C C . GLU A 1 100 ? -19.962 -3.011 19.129 1.00 96.81 100 GLU A C 1
ATOM 788 O O . GLU A 1 100 ? -20.803 -3.344 19.964 1.00 96.81 100 GLU A O 1
ATOM 793 N N . LYS A 1 101 ? -18.843 -2.363 19.480 1.00 96.88 101 LYS A N 1
ATOM 794 C CA . LYS A 1 101 ? -18.549 -1.986 20.867 1.00 96.88 101 LYS A CA 1
ATOM 795 C C . LYS A 1 101 ? -19.671 -1.132 21.456 1.00 96.88 101 LYS A C 1
ATOM 797 O O . LYS A 1 101 ? -20.112 -1.394 22.573 1.00 96.88 101 LYS A O 1
ATOM 802 N N . ASN A 1 102 ? -20.125 -0.114 20.728 1.00 97.12 102 ASN A N 1
ATOM 803 C CA . ASN A 1 102 ? -21.194 0.761 21.200 1.00 97.12 102 ASN A CA 1
ATOM 804 C C . ASN A 1 102 ? -22.513 -0.004 21.349 1.00 97.12 102 ASN A C 1
ATOM 806 O O . ASN A 1 102 ? -23.200 0.169 22.350 1.00 97.12 102 ASN A O 1
ATOM 810 N N . GLN A 1 103 ? -22.846 -0.892 20.409 1.00 97.19 103 GLN A N 1
ATOM 811 C CA . GLN A 1 103 ? -24.032 -1.743 20.514 1.00 97.19 103 GLN A CA 1
ATOM 812 C C . GLN A 1 103 ? -23.983 -2.651 21.746 1.00 97.19 103 GLN A C 1
ATOM 814 O O . GLN A 1 103 ? -24.989 -2.765 22.445 1.00 97.19 103 GLN A O 1
ATOM 819 N N . LEU A 1 104 ? -22.829 -3.250 22.042 1.00 97.44 104 LEU A N 1
ATOM 820 C CA . LEU A 1 104 ? -22.647 -4.124 23.198 1.00 97.44 104 LEU A CA 1
ATOM 821 C C . LEU A 1 104 ? -22.738 -3.352 24.521 1.00 97.44 104 LEU A C 1
ATOM 823 O O . LEU A 1 104 ? -23.382 -3.813 25.459 1.00 97.44 104 LEU A O 1
ATOM 827 N N . ILE A 1 105 ? -22.165 -2.147 24.584 1.00 97.25 105 ILE A N 1
ATOM 828 C CA . ILE A 1 105 ? -22.297 -1.250 25.743 1.00 97.25 105 ILE A CA 1
ATOM 829 C C . ILE A 1 105 ? -23.764 -0.859 25.961 1.00 97.25 105 ILE A C 1
ATOM 831 O O . ILE A 1 105 ? -24.269 -0.938 27.079 1.00 97.25 105 ILE A O 1
ATOM 835 N N . GLU A 1 106 ? -24.476 -0.495 24.897 1.00 97.25 106 GLU A N 1
ATOM 836 C CA . GLU A 1 106 ? -25.897 -0.149 24.958 1.00 97.25 106 GLU A CA 1
ATOM 837 C C . GLU A 1 106 ? -26.775 -1.338 25.379 1.00 97.25 106 GLU A C 1
ATOM 839 O O . GLU A 1 106 ? -27.718 -1.178 26.157 1.00 97.25 106 GLU A O 1
ATOM 844 N N . GLN A 1 107 ? -26.471 -2.548 24.898 1.00 96.69 107 GLN A N 1
ATOM 845 C CA . GLN A 1 107 ? -27.133 -3.777 25.346 1.00 96.69 107 GLN A CA 1
ATOM 846 C C . GLN A 1 107 ? -26.891 -4.017 26.838 1.00 96.69 107 GLN A C 1
ATOM 848 O O . GLN A 1 107 ? -27.858 -4.167 27.584 1.00 96.69 107 GLN A O 1
ATOM 853 N N . ALA A 1 108 ? -25.639 -3.937 27.290 1.00 96.31 108 ALA A N 1
ATOM 854 C CA . ALA A 1 108 ? -25.289 -4.091 28.698 1.00 96.31 108 ALA A CA 1
ATOM 855 C C . ALA A 1 108 ? -25.990 -3.047 29.586 1.00 96.31 108 ALA A C 1
ATOM 857 O O . ALA A 1 108 ? -26.524 -3.386 30.642 1.00 96.31 108 ALA A O 1
ATOM 858 N N . HIS A 1 109 ? -26.071 -1.783 29.158 1.00 97.00 109 HIS A N 1
ATOM 859 C CA . HIS A 1 109 ? -26.806 -0.749 29.894 1.00 97.00 109 HIS A CA 1
ATOM 860 C C . HIS A 1 109 ? -28.304 -1.050 30.003 1.00 97.00 109 HIS A C 1
ATOM 862 O O . HIS A 1 109 ? -28.892 -0.855 31.075 1.00 97.00 109 HIS A O 1
ATOM 868 N N . ARG A 1 110 ? -28.929 -1.544 28.926 1.00 96.81 110 ARG A N 1
ATOM 869 C CA . ARG A 1 110 ? -30.338 -1.962 28.952 1.00 96.81 110 ARG A CA 1
ATOM 870 C C . ARG A 1 110 ? -30.558 -3.135 29.900 1.00 96.81 110 ARG A C 1
ATOM 872 O O . ARG A 1 110 ? -31.480 -3.077 30.710 1.00 96.81 110 ARG A O 1
ATOM 879 N N . GLU A 1 111 ? -29.698 -4.146 29.848 1.00 96.19 111 GLU A N 1
ATOM 880 C CA . GLU A 1 111 ? -29.760 -5.310 30.736 1.00 96.19 111 GLU A CA 1
ATOM 881 C C . GLU A 1 111 ? -29.596 -4.916 32.204 1.00 96.19 111 GLU A C 1
ATOM 883 O O . GLU A 1 111 ? -30.416 -5.296 33.036 1.00 96.19 111 GLU A O 1
ATOM 888 N N . VAL A 1 112 ? -28.607 -4.077 32.528 1.00 96.88 112 VAL A N 1
ATOM 889 C CA . VAL A 1 112 ? -28.395 -3.575 33.895 1.00 96.88 112 VAL A CA 1
ATOM 890 C C . VAL A 1 112 ? -29.600 -2.772 34.383 1.00 96.88 112 VAL A C 1
ATOM 892 O O . VAL A 1 112 ? -30.018 -2.912 35.534 1.00 96.88 112 VAL A O 1
ATOM 895 N N . THR A 1 113 ? -30.190 -1.938 33.525 1.00 96.75 113 THR A N 1
ATOM 896 C CA . THR A 1 113 ? -31.380 -1.152 33.880 1.00 96.75 113 THR A CA 1
ATOM 897 C C . THR A 1 113 ? -32.581 -2.056 34.148 1.00 96.75 113 THR A C 1
ATOM 899 O O . THR A 1 113 ? -33.289 -1.870 35.142 1.00 96.75 113 THR A O 1
ATOM 902 N N . LEU A 1 114 ? -32.783 -3.070 33.304 1.00 96.94 114 LEU A N 1
ATOM 903 C CA . LEU A 1 114 ? -33.843 -4.057 33.458 1.00 96.94 114 LEU A CA 1
ATOM 904 C C . LEU A 1 114 ? -33.651 -4.871 34.742 1.00 96.94 114 LEU A C 1
ATOM 906 O O . LEU A 1 114 ? -34.575 -4.934 35.554 1.00 96.94 114 LEU A O 1
ATOM 910 N N . LEU A 1 115 ? -32.441 -5.374 34.992 1.00 96.75 115 LEU A N 1
ATOM 911 C CA . LEU A 1 115 ? -32.087 -6.104 36.208 1.00 96.75 115 LEU A CA 1
ATOM 912 C C . LEU A 1 115 ? -32.315 -5.253 37.461 1.00 96.75 115 LEU A C 1
ATOM 914 O O . LEU A 1 115 ? -32.918 -5.714 38.426 1.00 96.75 115 LEU A O 1
ATOM 918 N N . ARG A 1 116 ? -31.906 -3.979 37.444 1.00 96.69 116 ARG A N 1
ATOM 919 C CA . ARG A 1 116 ? -32.135 -3.051 38.560 1.00 96.69 116 ARG A CA 1
ATOM 920 C C . ARG A 1 116 ? -33.624 -2.808 38.805 1.00 96.69 116 ARG A C 1
ATOM 922 O O . ARG A 1 116 ? -34.039 -2.707 39.958 1.00 96.69 116 ARG A O 1
ATOM 929 N N . SER A 1 117 ? -34.423 -2.701 37.744 1.00 96.44 117 SER A N 1
ATOM 930 C CA . SER A 1 117 ? -35.875 -2.533 37.863 1.00 96.44 117 SER A CA 1
ATOM 931 C C . SER A 1 117 ? -36.546 -3.776 38.457 1.00 96.44 117 SER A C 1
ATOM 933 O O . SER A 1 117 ? -37.387 -3.648 39.343 1.00 96.44 117 SER A O 1
ATOM 935 N N . GLN A 1 118 ? -36.121 -4.971 38.037 1.00 96.12 118 GLN A N 1
ATOM 936 C CA . GLN A 1 118 ? -36.612 -6.244 38.561 1.00 96.12 118 GLN A CA 1
ATOM 937 C C . GLN A 1 118 ? -36.210 -6.435 40.023 1.00 96.12 118 GLN A C 1
ATOM 939 O O . GLN A 1 118 ? -37.060 -6.749 40.848 1.00 96.12 118 GLN A O 1
ATOM 944 N N . ALA A 1 119 ? -34.948 -6.162 40.367 1.00 95.50 119 ALA A N 1
ATOM 945 C CA . ALA A 1 119 ? -34.461 -6.234 41.740 1.00 95.50 119 ALA A CA 1
ATOM 946 C C . ALA A 1 119 ? -35.216 -5.272 42.671 1.00 95.50 119 ALA A C 1
ATOM 948 O O . ALA A 1 119 ? -35.547 -5.644 43.792 1.00 95.50 119 ALA A O 1
ATOM 949 N N . ARG A 1 120 ? -35.541 -4.053 42.208 1.00 96.19 120 ARG A N 1
ATOM 950 C CA . ARG A 1 120 ? -36.375 -3.109 42.973 1.00 96.19 120 ARG A CA 1
ATOM 951 C C . ARG A 1 120 ? -37.781 -3.645 43.219 1.00 96.19 120 ARG A C 1
ATOM 953 O O . ARG A 1 120 ? -38.218 -3.628 44.362 1.00 96.19 120 ARG A O 1
ATOM 960 N N . LYS A 1 121 ? -38.452 -4.155 42.181 1.00 96.00 121 LYS A N 1
ATOM 961 C CA . LYS A 1 121 ? -39.791 -4.752 42.321 1.00 96.00 121 LYS A CA 1
ATOM 962 C C . LYS A 1 121 ? -39.786 -5.939 43.283 1.00 96.00 121 LYS A C 1
ATOM 964 O O . LYS A 1 121 ? -40.613 -5.991 44.182 1.00 96.00 121 LYS A O 1
ATOM 969 N N . ALA A 1 122 ? -38.807 -6.835 43.154 1.00 94.94 122 ALA A N 1
ATOM 970 C CA . ALA A 1 122 ? -38.658 -7.973 44.056 1.00 94.94 122 ALA A CA 1
ATOM 971 C C . ALA A 1 122 ? -38.424 -7.532 45.512 1.00 94.94 122 ALA A C 1
ATOM 973 O O . ALA A 1 122 ? -38.970 -8.132 46.434 1.00 94.94 122 ALA A O 1
ATOM 974 N N . LEU A 1 123 ? -37.646 -6.464 45.733 1.00 95.00 123 LEU A N 1
ATOM 975 C CA . LEU A 1 123 ? -37.421 -5.905 47.068 1.00 95.00 123 LEU A CA 1
ATOM 976 C C . LEU A 1 123 ? -38.706 -5.304 47.661 1.00 95.00 123 LEU A C 1
ATOM 978 O O . LEU A 1 123 ? -38.990 -5.499 48.842 1.00 95.00 123 LEU A O 1
ATOM 982 N N . GLU A 1 124 ? -39.485 -4.586 46.850 1.00 95.12 124 GLU A N 1
ATOM 983 C CA . GLU A 1 124 ? -40.783 -4.034 47.251 1.00 95.12 124 GLU A CA 1
ATOM 984 C C . GLU A 1 124 ? -41.761 -5.157 47.622 1.00 95.12 124 GLU A C 1
ATOM 986 O O . GLU A 1 124 ? -42.324 -5.134 48.718 1.00 95.12 124 GLU A O 1
ATOM 991 N N . GLU A 1 125 ? -41.894 -6.185 46.783 1.00 95.06 125 GLU A N 1
ATOM 992 C CA . GLU A 1 125 ? -42.733 -7.360 47.049 1.00 95.06 125 GLU A CA 1
ATOM 993 C C . GLU A 1 125 ? -42.305 -8.103 48.322 1.00 95.06 125 GLU A C 1
ATOM 995 O O . GLU A 1 125 ? -43.145 -8.396 49.178 1.00 95.06 125 GLU A O 1
ATOM 1000 N N . ALA A 1 126 ? -41.000 -8.334 48.502 1.00 93.12 126 ALA A N 1
ATOM 1001 C CA . ALA A 1 126 ? -40.454 -8.952 49.708 1.00 93.12 126 ALA A CA 1
ATOM 1002 C C . ALA A 1 126 ? -40.734 -8.108 50.961 1.00 93.12 126 ALA A C 1
ATOM 1004 O O . ALA A 1 126 ? -41.075 -8.652 52.010 1.00 93.12 126 ALA A O 1
ATOM 1005 N N . SER A 1 127 ? -40.651 -6.776 50.861 1.00 94.31 127 SER A N 1
ATOM 1006 C CA . SER A 1 127 ? -40.957 -5.877 51.980 1.00 94.31 127 SER A CA 1
ATOM 1007 C C . SER A 1 127 ? -42.436 -5.923 52.379 1.00 94.31 127 SER A C 1
ATOM 1009 O O . SER A 1 127 ? -42.755 -5.906 53.569 1.00 94.31 127 SER A O 1
ATOM 1011 N N . VAL A 1 128 ? -43.344 -6.035 51.404 1.00 94.69 128 VAL A N 1
ATOM 1012 C CA . VAL A 1 128 ? -44.787 -6.167 51.646 1.00 94.69 128 VAL A CA 1
ATOM 1013 C C . VAL A 1 128 ? -45.102 -7.524 52.274 1.00 94.69 128 VAL A C 1
ATOM 1015 O O . VAL A 1 128 ? -45.836 -7.580 53.260 1.00 94.69 128 VAL A O 1
ATOM 1018 N N . GLN A 1 129 ? -44.516 -8.611 51.759 1.00 93.38 129 GLN A N 1
ATOM 1019 C CA . GLN A 1 129 ? -44.672 -9.944 52.347 1.00 93.38 129 GLN A CA 1
ATOM 1020 C C . GLN A 1 129 ? -44.143 -10.004 53.782 1.00 93.38 129 GLN A C 1
ATOM 1022 O O . GLN A 1 129 ? -44.850 -10.505 54.651 1.00 93.38 129 GLN A O 1
ATOM 1027 N N . ALA A 1 130 ? -42.964 -9.433 54.049 1.00 92.06 130 ALA A N 1
ATOM 1028 C CA . ALA A 1 130 ? -42.382 -9.388 55.389 1.00 92.06 130 ALA A CA 1
ATOM 1029 C C . ALA A 1 130 ? -43.243 -8.588 56.383 1.00 92.06 130 ALA A C 1
ATOM 1031 O O . ALA A 1 130 ? -43.389 -8.979 57.539 1.00 92.06 130 ALA A O 1
ATOM 1032 N N . ARG A 1 131 ? -43.859 -7.478 55.949 1.00 92.94 131 ARG A N 1
ATOM 1033 C CA . ARG A 1 131 ? -44.814 -6.734 56.790 1.00 92.94 131 ARG A CA 1
ATOM 1034 C C . ARG A 1 131 ? -46.050 -7.568 57.110 1.00 92.94 131 ARG A C 1
ATOM 1036 O O . ARG A 1 131 ? -46.448 -7.637 58.267 1.00 92.94 131 ARG A O 1
ATOM 1043 N N . LYS A 1 132 ? -46.617 -8.244 56.108 1.00 93.06 132 LYS A N 1
ATOM 1044 C CA . LYS A 1 132 ? -47.798 -9.097 56.287 1.00 93.06 132 LYS A CA 1
ATOM 1045 C C . LYS A 1 132 ? -47.519 -10.297 57.200 1.00 93.06 132 LYS A C 1
ATOM 1047 O O . LYS A 1 132 ? -48.375 -10.656 58.007 1.00 93.06 132 LYS A O 1
ATOM 1052 N N . SER A 1 133 ? -46.339 -10.914 57.096 1.00 91.00 133 SER A N 1
ATOM 1053 C CA . SER A 1 133 ? -45.946 -11.998 58.003 1.00 91.00 133 SER A CA 1
ATOM 1054 C C . SER A 1 133 ? -45.785 -11.491 59.434 1.00 91.00 133 SER A C 1
ATOM 1056 O O . SER A 1 133 ? -46.342 -12.098 60.336 1.00 91.00 133 SER A O 1
ATOM 1058 N N . LEU A 1 134 ? -45.144 -10.331 59.638 1.00 91.44 134 LEU A N 1
ATOM 1059 C CA . LEU A 1 134 ? -45.031 -9.717 60.967 1.00 91.44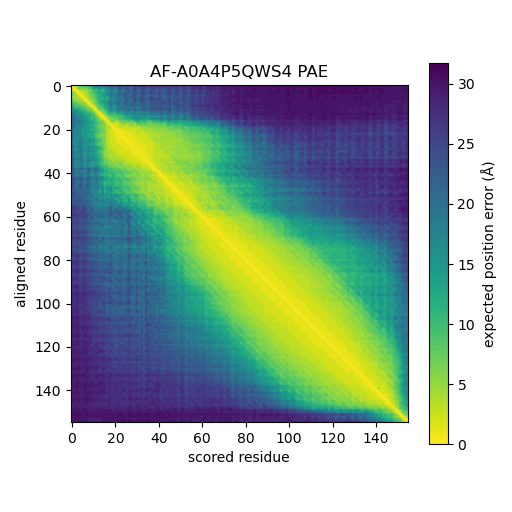 134 LEU A CA 1
ATOM 1060 C C . LEU A 1 134 ? -46.400 -9.383 61.578 1.00 91.44 134 LEU A C 1
ATOM 1062 O O . LEU A 1 134 ? -46.612 -9.637 62.757 1.00 91.44 134 LEU A O 1
ATOM 1066 N N . GLU A 1 135 ? -47.344 -8.848 60.798 1.00 90.50 135 GLU A N 1
ATOM 1067 C CA . GLU A 1 135 ? -48.719 -8.611 61.269 1.00 90.50 135 GLU A CA 1
ATOM 1068 C C . GLU A 1 135 ? -49.412 -9.912 61.698 1.00 90.50 135 GLU A C 1
ATOM 1070 O O . GLU A 1 135 ? -50.090 -9.941 62.725 1.00 90.50 135 GLU A O 1
ATOM 1075 N N . THR A 1 136 ? -49.207 -10.993 60.942 1.00 91.25 136 THR A N 1
ATOM 1076 C CA . THR A 1 136 ? -49.759 -12.320 61.258 1.00 91.25 136 THR A CA 1
ATOM 1077 C C . THR A 1 136 ? -49.132 -12.890 62.535 1.00 91.25 136 THR A C 1
ATOM 1079 O O . THR A 1 136 ? -49.848 -13.388 63.403 1.00 91.25 136 THR A O 1
ATOM 1082 N N . ASP A 1 137 ? -47.813 -12.760 62.694 1.00 88.62 137 ASP A N 1
ATOM 1083 C CA . ASP A 1 137 ? -47.087 -13.208 63.886 1.00 88.62 137 ASP A CA 1
ATOM 1084 C C . ASP A 1 137 ? -47.527 -12.427 65.134 1.00 88.62 137 ASP A C 1
ATOM 1086 O O . ASP A 1 137 ? -47.745 -13.019 66.192 1.00 88.62 137 ASP A O 1
ATOM 1090 N N . ILE A 1 138 ? -47.724 -11.107 65.017 1.00 88.75 138 ILE A N 1
ATOM 1091 C CA . ILE A 1 138 ? -48.231 -1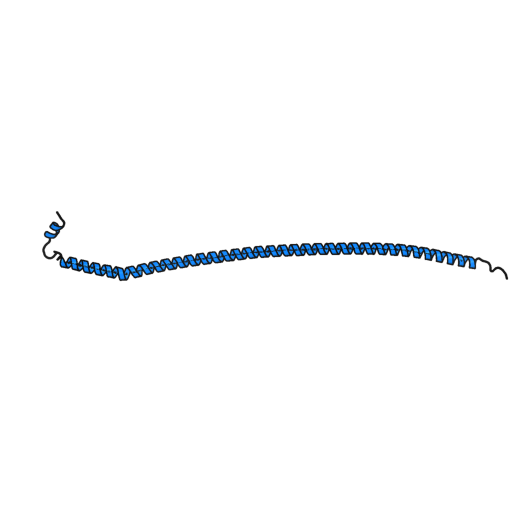0.263 66.111 1.00 88.75 138 ILE A CA 1
ATOM 1092 C C . ILE A 1 138 ? -49.637 -10.707 66.533 1.00 88.75 138 ILE A C 1
ATOM 1094 O O . ILE A 1 138 ? -49.897 -10.811 67.732 1.00 88.75 138 ILE A O 1
ATOM 1098 N N . GLN A 1 139 ? -50.532 -10.991 65.580 1.00 86.31 139 GLN A N 1
ATOM 1099 C CA . GLN A 1 139 ? -51.874 -11.505 65.882 1.00 86.31 139 GLN A CA 1
ATOM 1100 C C . GLN A 1 139 ? -51.809 -12.862 66.593 1.00 86.31 139 GLN A C 1
ATOM 1102 O O . GLN A 1 139 ? -52.461 -13.041 67.619 1.00 86.31 139 GLN A O 1
ATOM 1107 N N . GLY A 1 140 ? -50.957 -13.779 66.124 1.00 87.19 140 GLY A N 1
ATOM 1108 C CA . GLY A 1 140 ? -50.756 -15.078 66.770 1.00 87.19 140 GLY A CA 1
ATOM 1109 C C . GLY A 1 140 ? -50.210 -14.967 68.199 1.00 87.19 140 GLY A C 1
ATOM 1110 O O . GLY A 1 140 ? -50.674 -15.671 69.096 1.00 87.19 140 GLY A O 1
ATOM 1111 N N . ILE A 1 141 ? -49.264 -14.052 68.442 1.00 85.38 141 ILE A N 1
ATOM 1112 C CA . ILE A 1 141 ? -48.739 -13.774 69.788 1.00 85.38 141 ILE A CA 1
ATOM 1113 C C . ILE A 1 141 ? -49.829 -13.168 70.684 1.00 85.38 141 ILE A C 1
ATOM 1115 O O . ILE A 1 141 ? -49.948 -13.560 71.845 1.00 85.38 141 ILE A O 1
ATOM 1119 N N . ALA A 1 142 ? -50.631 -12.235 70.165 1.00 83.19 142 ALA A N 1
ATOM 1120 C CA . ALA A 1 142 ? -51.724 -11.619 70.913 1.00 83.19 142 ALA A CA 1
ATOM 1121 C C . ALA A 1 142 ? -52.791 -12.652 71.316 1.00 83.19 142 ALA A C 1
ATOM 1123 O O . ALA A 1 142 ? -53.175 -12.700 72.485 1.00 83.19 142 ALA A O 1
ATOM 1124 N N . ASP A 1 143 ? -53.204 -13.530 70.399 1.00 81.25 143 ASP A N 1
ATOM 1125 C CA . ASP A 1 143 ? -54.149 -14.617 70.686 1.00 81.25 143 ASP A CA 1
ATOM 1126 C C . ASP A 1 143 ? -53.590 -15.604 71.721 1.00 81.25 143 ASP A C 1
ATOM 1128 O O . ASP A 1 143 ? -54.304 -16.020 72.639 1.00 81.25 143 ASP A O 1
ATOM 1132 N N . ALA A 1 144 ? -52.299 -15.939 71.628 1.00 80.69 144 ALA A N 1
ATOM 1133 C CA . ALA A 1 144 ? -51.628 -16.784 72.612 1.00 80.69 144 ALA A CA 1
ATOM 1134 C C . ALA A 1 144 ? -51.599 -16.131 74.007 1.00 80.69 144 ALA A C 1
ATOM 1136 O O . ALA A 1 144 ? -51.884 -16.800 75.003 1.00 80.69 144 ALA A O 1
ATOM 1137 N N . MET A 1 145 ? -51.325 -14.822 74.097 1.00 76.25 145 MET A N 1
ATOM 1138 C CA . MET A 1 145 ? -51.392 -14.082 75.365 1.00 76.25 145 MET A CA 1
ATOM 1139 C C . MET A 1 145 ? -52.814 -14.044 75.933 1.00 76.25 145 MET A C 1
ATOM 1141 O O . MET A 1 145 ? -52.994 -14.253 77.132 1.00 76.25 145 MET A O 1
ATOM 1145 N N . VAL A 1 146 ? -53.831 -13.822 75.095 1.00 78.00 146 VAL A N 1
ATOM 1146 C CA . VAL A 1 146 ? -55.241 -13.824 75.517 1.00 78.00 146 VAL A CA 1
ATOM 1147 C C . VAL A 1 146 ? -55.638 -15.192 76.076 1.00 78.00 146 VAL A C 1
ATOM 1149 O O . VAL A 1 146 ? -56.241 -15.255 77.146 1.00 78.00 146 VAL A O 1
ATOM 1152 N N . GLN A 1 147 ? -55.239 -16.292 75.431 1.00 75.69 147 GLN A N 1
ATOM 1153 C CA . GLN A 1 147 ? -55.477 -17.644 75.952 1.00 75.69 147 GLN A CA 1
ATOM 1154 C C . GLN A 1 147 ? -54.753 -17.919 77.277 1.00 75.69 147 GLN A C 1
ATOM 1156 O O . GLN A 1 147 ? -55.263 -18.675 78.102 1.00 75.69 147 GLN A O 1
ATOM 1161 N N . GLN A 1 148 ? -53.581 -17.319 77.494 1.00 76.50 148 GLN A N 1
ATOM 1162 C CA . GLN A 1 148 ? -52.786 -17.529 78.704 1.00 76.50 148 GLN A CA 1
ATOM 1163 C C . GLN A 1 148 ? -53.252 -16.665 79.890 1.00 76.50 148 GLN A C 1
ATOM 1165 O O . GLN A 1 148 ? -53.078 -17.067 81.040 1.00 76.50 148 GLN A O 1
ATOM 1170 N N . ILE A 1 149 ? -53.853 -15.499 79.620 1.00 68.56 149 ILE A N 1
ATOM 1171 C CA . ILE A 1 149 ? -54.358 -14.551 80.629 1.00 68.56 149 ILE A CA 1
ATOM 1172 C C . ILE A 1 149 ? -55.839 -14.791 80.955 1.00 68.56 149 ILE A C 1
ATOM 1174 O O . ILE A 1 149 ? -56.267 -14.453 82.060 1.00 68.56 149 ILE A O 1
ATOM 1178 N N . LEU A 1 150 ? -56.631 -15.393 80.054 1.00 57.69 150 LEU A N 1
ATOM 1179 C CA . LEU A 1 150 ? -57.988 -15.807 80.408 1.00 57.69 150 LEU A CA 1
ATOM 1180 C C . LEU A 1 150 ? -57.912 -16.845 81.542 1.00 57.69 150 LEU A C 1
ATOM 1182 O O . LEU A 1 150 ? -57.379 -17.939 81.337 1.00 57.69 150 LEU A O 1
ATOM 1186 N N . PRO A 1 151 ? -58.465 -16.557 82.736 1.00 51.28 151 PRO A N 1
ATOM 1187 C CA . PRO A 1 151 ? -58.604 -17.582 83.752 1.00 51.28 151 PRO A CA 1
ATOM 1188 C C . PRO A 1 151 ? -59.459 -18.692 83.146 1.00 51.28 151 PRO A C 1
ATOM 1190 O O . PRO A 1 151 ? -60.473 -18.403 82.507 1.00 51.28 151 PRO A O 1
ATOM 1193 N N . LYS A 1 152 ? -59.057 -19.956 83.335 1.00 58.31 152 LYS A N 1
ATOM 1194 C CA . LYS A 1 152 ? -59.938 -21.109 83.118 1.00 58.31 152 LYS A CA 1
ATOM 1195 C C . LYS A 1 152 ? -61.228 -20.840 83.893 1.00 58.31 152 LYS A C 1
ATOM 1197 O O . LYS A 1 152 ? -61.283 -21.042 85.102 1.00 58.31 152 LYS A O 1
ATOM 1202 N N . GLY A 1 153 ? -62.223 -20.285 83.208 1.00 52.88 153 GLY A N 1
ATOM 1203 C CA . GLY A 1 153 ? -63.517 -19.975 83.775 1.00 52.88 153 GLY A CA 1
ATOM 1204 C C . GLY A 1 153 ? -64.138 -21.286 84.211 1.00 52.88 153 GLY A C 1
ATOM 1205 O O . GLY A 1 153 ? -64.386 -22.145 83.368 1.00 52.88 153 GLY A O 1
ATOM 1206 N N . ASN A 1 154 ? -64.312 -21.420 85.526 1.00 48.91 154 ASN A N 1
ATOM 1207 C CA . ASN A 1 154 ? -65.025 -22.489 86.214 1.00 48.91 154 ASN A CA 1
ATOM 1208 C C . ASN A 1 154 ? -66.113 -23.139 85.350 1.00 48.91 154 ASN A C 1
ATOM 1210 O O . ASN A 1 154 ? -67.127 -22.498 85.063 1.00 48.91 154 ASN A O 1
ATOM 1214 N N . ARG A 1 155 ? -65.934 -24.429 85.060 1.00 39.72 155 ARG A N 1
ATOM 1215 C CA . ARG A 1 155 ? -66.925 -25.487 85.289 1.00 39.72 155 ARG A CA 1
ATOM 1216 C C . ARG A 1 155 ? -66.190 -26.759 85.683 1.00 39.72 155 ARG A C 1
ATOM 1218 O O . ARG A 1 155 ? -65.163 -27.047 85.031 1.00 39.72 155 ARG A O 1
#

Foldseek 3Di:
DDPVVVLVPDDDVPNPDVVNVVVVVVVVVVVVVVCCVPPVVVVVVVVVVVVVVVVVVVVVVVVVVVVVVVVVVVVVVVVVVVVVVVVVVVVVVVVVVVVVVVVVVVVVVVVVVVVVVVVVVVVVVVVVVVVVVVVVVVVVVVVVVVVVPPPPPDD

Mean predicted aligned error: 16.36 Å

Radius of gyration: 64.5 Å; Cα contacts (8 Å, |Δi|>4): 6; chains: 1; bounding box: 130×57×167 Å

Sequence (155 aa):
MGPAEILASMPDPMRPYLGQIIFVMALVTVMYLYLRLVFFKPLTQMMSDRAAEIQKGSDTKQIAAQQIAGEQKKYQEQMKALRAKAFERKKELTSLAVSEKNQLIEQAHREVTLLRSQARKALEEASVQARKSLETDIQGIADAMVQQILPKGNR